Protein AF-A0A2P8QCT3-F1 (afdb_monomer_lite)

Foldseek 3Di:
DCCLQPPQPVPDDLLQACPPPDPVSNVVCCVVLVVLLVVLVCPVVVVDPLLVCQLVCLVVLQSNCVSNVSNQVSCCVVVVDCRSVSSVVNNVSSVVQPSVNSCVVVVPPPDDDD

Sequence (114 aa):
MEYIRDELRDNHPTEEGYRNLPEEIKDHIRRVGLFYDDIGKLVAHNVVDEELVLGAYGRAILRTWDKLAPFVYSERERHRNLTMFYFEDLAWRAKNTTMQDVHRTVGLRRLPPA

InterPro domains:
  IPR031876 Protein of unknown function DUF4760 [PF15956] (7-91)

Secondary structure (DSSP, 8-state):
--HHHHSTTTSS-GGG-STTS-HHHHHHHHHHHHHHHHHHHHHHTTSS-HHHHHHHHHHHHHHHHHHHHHHHHHHHHHHT--TTHHHHHHHHHHHHS-HHHHHHHTTTT-S---

Radius of gyration: 15.69 Å; chains: 1; bounding box: 37×24×53 Å

Organism: NCBI:txid2109333

Structure (mmCIF, N/CA/C/O backbone):
data_AF-A0A2P8QCT3-F1
#
_entry.id   AF-A0A2P8QCT3-F1
#
loop_
_atom_site.group_PDB
_atom_site.id
_atom_site.type_symbol
_atom_site.label_atom_id
_atom_site.label_alt_id
_atom_site.label_comp_id
_atom_site.label_asym_id
_atom_site.label_entity_id
_atom_site.label_seq_id
_atom_site.pdbx_PDB_ins_code
_atom_site.Cartn_x
_atom_site.Cartn_y
_atom_site.Cartn_z
_atom_site.occupancy
_atom_site.B_iso_or_equiv
_atom_site.auth_seq_id
_atom_site.auth_comp_id
_atom_site.auth_asym_id
_atom_site.auth_atom_id
_atom_site.pdbx_PDB_model_num
ATOM 1 N N . MET A 1 1 ? 12.239 -12.476 3.131 1.00 49.69 1 MET A N 1
ATOM 2 C CA . MET A 1 1 ? 11.487 -11.298 3.637 1.00 49.69 1 MET A CA 1
ATOM 3 C C . MET A 1 1 ? 12.383 -10.090 3.938 1.00 49.69 1 MET A C 1
ATOM 5 O O . MET A 1 1 ? 11.850 -9.029 4.247 1.00 49.69 1 MET A O 1
ATOM 9 N N . GLU A 1 2 ? 13.712 -10.224 3.837 1.00 49.97 2 GLU A N 1
ATOM 10 C CA . GLU A 1 2 ? 14.683 -9.172 4.185 1.00 49.97 2 GLU A CA 1
ATOM 11 C C . GLU A 1 2 ? 15.211 -8.402 2.958 1.00 49.97 2 GLU A C 1
ATOM 13 O O . GLU A 1 2 ? 15.446 -7.207 3.052 1.00 49.97 2 GLU A O 1
ATOM 18 N N . TYR A 1 3 ? 15.235 -9.013 1.766 1.00 50.03 3 TYR A N 1
ATOM 19 C CA . TYR A 1 3 ? 15.828 -8.410 0.560 1.00 50.03 3 TYR A CA 1
ATOM 20 C C . TYR A 1 3 ? 15.107 -7.149 0.028 1.00 50.03 3 TYR A C 1
ATOM 22 O O . TYR A 1 3 ? 15.745 -6.178 -0.364 1.00 50.03 3 TYR A O 1
ATOM 30 N N . ILE A 1 4 ? 13.766 -7.081 0.104 1.00 50.47 4 ILE A N 1
ATOM 31 C CA . ILE A 1 4 ? 13.012 -5.843 -0.217 1.00 50.47 4 ILE A CA 1
ATOM 32 C C . ILE A 1 4 ? 13.238 -4.760 0.846 1.00 50.47 4 ILE A C 1
ATOM 34 O O . ILE A 1 4 ? 12.863 -3.600 0.654 1.00 50.47 4 ILE A O 1
ATOM 38 N N . ARG A 1 5 ? 13.791 -5.094 2.020 1.00 51.91 5 ARG A N 1
ATOM 39 C CA . ARG A 1 5 ? 13.793 -4.140 3.120 1.00 51.91 5 ARG A CA 1
ATOM 40 C C . ARG A 1 5 ? 14.834 -3.035 2.944 1.00 51.91 5 ARG A C 1
ATOM 42 O O . ARG A 1 5 ? 14.462 -1.898 3.205 1.00 51.91 5 ARG A O 1
ATOM 49 N N . ASP A 1 6 ? 16.017 -3.319 2.419 1.00 52.97 6 ASP A N 1
ATOM 50 C CA . ASP A 1 6 ? 17.081 -2.307 2.430 1.00 52.97 6 ASP A CA 1
ATOM 51 C C . ASP A 1 6 ? 17.857 -2.169 1.105 1.00 52.97 6 ASP A C 1
ATOM 53 O O . ASP A 1 6 ? 18.468 -1.134 0.892 1.00 52.97 6 ASP A O 1
ATOM 57 N N . GLU A 1 7 ? 17.761 -3.110 0.156 1.00 60.25 7 GLU A N 1
ATOM 58 C CA . GLU A 1 7 ? 18.738 -3.178 -0.954 1.00 60.25 7 GLU A CA 1
ATOM 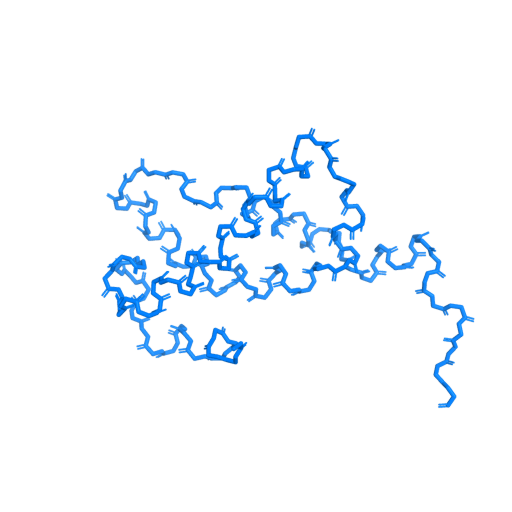59 C C . GLU A 1 7 ? 18.189 -2.902 -2.366 1.00 60.25 7 GLU A C 1
ATOM 61 O O . GLU A 1 7 ? 18.944 -2.726 -3.320 1.00 60.25 7 GLU A O 1
ATOM 66 N N . LEU A 1 8 ? 16.867 -2.861 -2.540 1.00 62.69 8 LEU A N 1
ATOM 67 C CA . LEU A 1 8 ? 16.270 -2.959 -3.879 1.00 62.69 8 LEU A CA 1
ATOM 68 C C . LEU A 1 8 ? 16.442 -1.698 -4.737 1.00 62.69 8 LEU A C 1
ATOM 70 O O . LEU A 1 8 ? 16.601 -1.790 -5.951 1.00 62.69 8 LEU A O 1
ATOM 74 N N . ARG A 1 9 ? 16.419 -0.521 -4.107 1.00 58.62 9 ARG A N 1
ATOM 75 C CA . ARG A 1 9 ? 16.646 0.763 -4.785 1.00 58.62 9 ARG A CA 1
ATOM 76 C C . ARG A 1 9 ? 18.132 1.025 -5.030 1.00 58.62 9 ARG A C 1
ATOM 78 O O . ARG A 1 9 ? 18.468 1.662 -6.021 1.00 58.62 9 ARG A O 1
ATOM 85 N N . ASP A 1 10 ? 18.993 0.533 -4.148 1.00 64.12 10 ASP A N 1
ATOM 86 C CA . ASP A 1 10 ? 20.425 0.830 -4.190 1.00 64.12 10 ASP A CA 1
ATOM 87 C C . ASP A 1 10 ? 21.159 -0.058 -5.206 1.00 64.12 10 ASP A C 1
ATOM 89 O O . ASP A 1 10 ? 22.167 0.358 -5.772 1.00 64.12 10 ASP A O 1
ATOM 93 N N . ASN A 1 11 ? 20.611 -1.241 -5.507 1.00 62.31 11 ASN A N 1
ATOM 94 C CA . ASN A 1 11 ? 21.245 -2.224 -6.386 1.00 62.31 11 ASN A CA 1
ATOM 95 C C . ASN A 1 11 ? 20.669 -2.294 -7.809 1.00 62.31 11 ASN A C 1
ATOM 97 O O . ASN A 1 11 ? 21.216 -3.022 -8.641 1.00 62.31 11 ASN A O 1
ATOM 101 N N . HIS A 1 12 ? 19.584 -1.570 -8.119 1.00 62.78 12 HIS A N 1
ATOM 102 C CA . HIS A 1 12 ? 18.923 -1.692 -9.421 1.00 62.78 12 HIS A CA 1
ATOM 103 C C . HIS A 1 12 ? 18.447 -0.359 -10.013 1.00 62.78 12 HIS A C 1
ATOM 105 O O . HIS A 1 12 ? 17.812 0.433 -9.313 1.00 62.78 12 HIS A O 1
ATOM 111 N N . PRO A 1 13 ? 18.673 -0.129 -11.323 1.00 68.94 13 PRO A N 1
ATOM 112 C CA . PRO A 1 13 ? 18.160 1.051 -12.002 1.00 68.94 13 PRO A CA 1
ATOM 113 C C . PRO A 1 13 ? 16.626 1.017 -12.026 1.00 68.94 13 PRO A C 1
ATOM 115 O O . PRO A 1 13 ? 16.005 0.173 -12.669 1.00 68.94 13 PRO A O 1
ATOM 118 N N . THR A 1 14 ? 16.006 1.962 -11.321 1.00 71.38 14 THR A N 1
ATOM 119 C CA . THR A 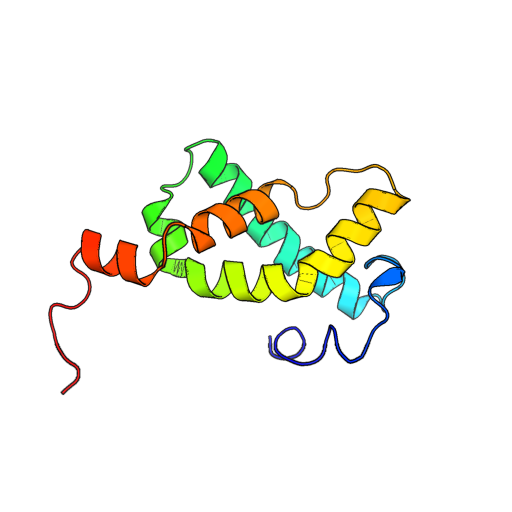1 14 ? 14.544 2.154 -11.282 1.00 71.38 14 THR A CA 1
ATOM 120 C C . THR A 1 14 ? 13.999 2.676 -12.602 1.00 71.38 14 THR A C 1
ATOM 122 O O . THR A 1 14 ? 12.816 2.512 -12.912 1.00 71.38 14 THR A O 1
ATOM 125 N N . GLU A 1 15 ? 14.877 3.308 -13.381 1.00 67.62 15 GLU A N 1
ATOM 126 C CA . GLU A 1 15 ? 14.544 3.955 -14.630 1.00 67.62 15 GLU A CA 1
ATOM 127 C C . GLU A 1 15 ? 13.948 2.985 -15.616 1.00 67.62 15 GLU A C 1
ATOM 129 O O . GLU A 1 15 ? 13.128 3.471 -16.364 1.00 67.62 15 GLU A O 1
ATOM 134 N N . GLU A 1 16 ? 14.256 1.682 -15.594 1.00 68.69 16 GLU A N 1
ATOM 135 C CA . GLU A 1 16 ? 13.765 0.652 -16.529 1.00 68.69 16 GLU A CA 1
ATOM 136 C C . GLU A 1 16 ? 12.422 -0.006 -16.149 1.00 68.69 16 GLU A C 1
ATOM 138 O O . GLU A 1 16 ? 11.911 -0.863 -16.874 1.00 68.69 16 GLU A O 1
ATOM 143 N N . GLY A 1 17 ? 11.799 0.431 -15.053 1.00 71.69 17 GLY A N 1
ATOM 144 C CA . GLY A 1 17 ? 10.653 -0.268 -14.477 1.00 71.69 17 GLY A CA 1
ATOM 145 C C . GLY A 1 17 ? 11.094 -1.593 -13.852 1.00 71.69 17 GLY A C 1
ATOM 146 O O . GLY A 1 17 ? 12.282 -1.900 -13.769 1.00 71.69 17 GLY A O 1
ATOM 147 N N . TYR A 1 18 ? 10.148 -2.400 -13.369 1.00 75.88 18 TYR A N 1
ATOM 148 C CA . TYR A 1 18 ? 10.517 -3.666 -12.724 1.00 75.88 18 TYR A CA 1
ATOM 149 C C . TYR A 1 18 ? 10.621 -4.841 -13.708 1.00 75.88 18 TYR A C 1
ATOM 151 O O . TYR A 1 18 ? 11.187 -5.868 -13.353 1.00 75.88 18 TYR A O 1
ATOM 159 N N . ARG A 1 19 ? 10.117 -4.732 -14.947 1.00 76.62 19 ARG A N 1
ATOM 160 C CA . ARG A 1 19 ? 10.097 -5.850 -15.918 1.00 76.62 19 ARG A CA 1
ATOM 161 C C . ARG A 1 19 ? 11.470 -6.348 -16.378 1.00 76.62 19 ARG A C 1
ATOM 163 O O . ARG A 1 19 ? 11.568 -7.517 -16.759 1.00 76.62 19 ARG A O 1
ATOM 170 N N . ASN A 1 20 ? 12.496 -5.507 -16.294 1.00 74.75 20 ASN A N 1
ATOM 171 C CA . ASN A 1 20 ? 13.871 -5.840 -16.679 1.00 74.75 20 ASN A CA 1
ATOM 172 C C . ASN A 1 20 ? 14.721 -6.369 -15.514 1.00 74.75 20 ASN A C 1
ATOM 174 O O . ASN A 1 20 ? 15.876 -6.742 -15.710 1.00 74.75 20 ASN A O 1
ATOM 178 N N . LEU A 1 21 ? 14.158 -6.443 -14.304 1.00 82.19 21 LEU A N 1
ATOM 179 C CA . LEU A 1 21 ? 14.848 -7.014 -13.151 1.00 82.19 21 LEU A CA 1
ATOM 180 C C . LEU A 1 21 ? 14.980 -8.545 -13.277 1.00 82.19 21 LEU A C 1
ATOM 182 O O . LEU A 1 21 ? 14.189 -9.181 -13.989 1.00 82.19 21 LEU A O 1
ATOM 186 N N . PRO A 1 22 ? 15.941 -9.157 -12.557 1.00 85.56 22 PRO A N 1
ATOM 187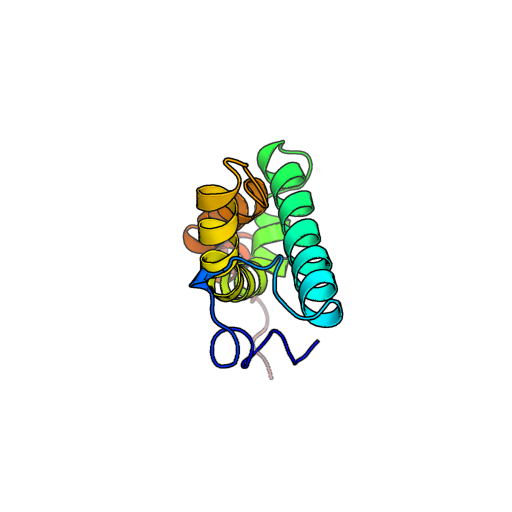 C CA . PRO A 1 22 ? 16.009 -10.607 -12.392 1.00 85.56 22 PRO A CA 1
ATOM 188 C C . PRO A 1 22 ? 14.649 -11.202 -11.996 1.00 85.56 22 PRO A C 1
ATOM 190 O O . PRO A 1 22 ? 13.913 -10.597 -11.214 1.00 85.56 22 PRO A O 1
ATOM 193 N N . GLU A 1 23 ? 14.302 -12.384 -12.522 1.00 84.19 23 GLU A N 1
ATOM 194 C CA . GLU A 1 23 ? 12.959 -12.972 -12.338 1.00 84.19 23 GLU A CA 1
ATOM 195 C C . GLU A 1 23 ? 12.575 -13.135 -10.866 1.00 84.19 23 GLU A C 1
ATOM 197 O O . GLU A 1 23 ? 11.462 -12.792 -10.485 1.00 84.19 23 GLU A O 1
ATOM 202 N N . GLU A 1 24 ? 13.525 -13.528 -10.017 1.00 84.19 24 GLU A N 1
ATOM 203 C CA . GLU A 1 24 ? 13.311 -13.640 -8.572 1.00 84.19 24 GLU A CA 1
ATOM 204 C C . GLU A 1 24 ? 12.854 -12.312 -7.941 1.00 84.19 24 GLU A C 1
ATOM 206 O O . GLU A 1 24 ? 11.933 -12.274 -7.121 1.00 84.19 24 GLU A O 1
ATOM 211 N N . ILE A 1 25 ? 13.448 -11.197 -8.372 1.00 82.50 25 ILE A N 1
ATOM 212 C CA . ILE A 1 25 ? 13.096 -9.862 -7.884 1.00 82.50 25 ILE A CA 1
ATOM 213 C C . ILE A 1 25 ? 11.724 -9.455 -8.424 1.00 82.50 25 ILE A C 1
ATOM 215 O O . ILE A 1 25 ? 10.902 -8.921 -7.676 1.00 82.50 25 ILE A O 1
ATOM 219 N N . LYS A 1 26 ? 11.433 -9.757 -9.694 1.00 86.00 26 LYS A N 1
ATOM 220 C CA . LYS A 1 26 ? 10.120 -9.486 -10.300 1.00 86.00 26 LYS A CA 1
ATOM 221 C C . LYS A 1 26 ? 9.006 -10.222 -9.588 1.00 86.00 26 LYS A C 1
ATOM 223 O O . LYS A 1 26 ? 7.989 -9.610 -9.270 1.00 86.00 26 LYS A O 1
ATOM 228 N N . ASP A 1 27 ? 9.197 -11.501 -9.305 1.00 86.06 27 ASP A N 1
ATOM 229 C CA . ASP A 1 27 ? 8.211 -12.304 -8.594 1.00 86.06 27 ASP A CA 1
ATOM 230 C C . ASP A 1 27 ? 7.992 -11.787 -7.182 1.00 86.06 27 ASP A C 1
ATOM 232 O O . ASP A 1 27 ? 6.855 -11.734 -6.706 1.00 86.06 27 ASP A O 1
ATOM 236 N N . HIS A 1 28 ? 9.048 -11.310 -6.527 1.00 84.94 28 HIS A N 1
ATOM 237 C CA . HIS A 1 28 ? 8.906 -10.730 -5.206 1.00 84.94 28 HIS A CA 1
ATOM 238 C C . HIS A 1 28 ? 8.148 -9.392 -5.226 1.00 84.94 28 HIS A C 1
ATOM 240 O O . HIS A 1 28 ? 7.230 -9.206 -4.420 1.00 84.94 28 HIS A O 1
ATOM 246 N N . ILE A 1 29 ? 8.463 -8.502 -6.177 1.00 86.94 29 ILE A N 1
ATOM 247 C CA . ILE A 1 29 ? 7.744 -7.237 -6.400 1.00 86.94 29 ILE A CA 1
ATOM 248 C C . ILE A 1 29 ? 6.278 -7.506 -6.728 1.00 86.94 29 ILE A C 1
ATOM 250 O O . ILE A 1 29 ? 5.400 -6.905 -6.113 1.00 86.94 29 ILE A O 1
ATOM 254 N N . ARG A 1 30 ? 5.994 -8.428 -7.656 1.00 87.62 30 ARG A N 1
ATOM 255 C CA . ARG A 1 30 ? 4.624 -8.814 -8.014 1.00 87.62 30 ARG A CA 1
ATOM 256 C C . ARG A 1 30 ? 3.892 -9.356 -6.799 1.00 87.62 30 ARG A C 1
ATOM 258 O O . ARG A 1 30 ? 2.795 -8.904 -6.513 1.00 87.62 30 ARG A O 1
ATOM 265 N N . ARG A 1 31 ? 4.497 -10.269 -6.042 1.00 90.38 31 ARG A N 1
ATOM 266 C CA . ARG A 1 31 ? 3.843 -10.887 -4.886 1.00 90.38 31 ARG A CA 1
ATOM 267 C C . ARG A 1 31 ? 3.474 -9.867 -3.814 1.00 90.38 31 ARG A C 1
ATOM 269 O O . ARG A 1 31 ? 2.354 -9.896 -3.322 1.00 90.38 31 ARG A O 1
ATOM 276 N N . VAL A 1 32 ? 4.397 -8.981 -3.444 1.00 92.75 32 VAL A N 1
ATOM 277 C CA . VAL A 1 32 ? 4.145 -7.995 -2.383 1.00 92.75 32 VAL A CA 1
ATOM 278 C C . VAL A 1 32 ? 3.291 -6.832 -2.894 1.00 92.75 32 VAL A C 1
ATOM 280 O O . VAL A 1 32 ? 2.361 -6.408 -2.213 1.00 92.75 32 VAL A O 1
ATOM 283 N N . GLY A 1 33 ? 3.580 -6.332 -4.094 1.00 93.69 33 GLY A N 1
ATOM 284 C CA . GLY A 1 33 ? 2.851 -5.224 -4.701 1.00 93.69 33 GLY A CA 1
ATOM 285 C C . GLY A 1 33 ? 1.407 -5.586 -5.035 1.00 93.69 33 GLY A C 1
ATOM 286 O O . GLY A 1 33 ? 0.508 -4.831 -4.686 1.00 93.69 33 GLY A O 1
ATOM 287 N N . LEU A 1 34 ? 1.160 -6.759 -5.633 1.00 93.62 34 LEU A N 1
ATOM 288 C CA . LEU A 1 34 ? -0.203 -7.216 -5.929 1.00 93.62 34 LEU A CA 1
ATOM 289 C C . LEU A 1 34 ? -0.976 -7.582 -4.662 1.00 93.62 34 LEU A C 1
ATOM 291 O O . LEU A 1 34 ? -2.167 -7.315 -4.598 1.00 93.62 34 LEU A O 1
ATOM 295 N N . PHE A 1 35 ? -0.310 -8.104 -3.627 1.00 96.38 35 PHE A N 1
ATOM 296 C CA . PHE A 1 35 ? -0.956 -8.334 -2.335 1.00 96.38 35 PHE A CA 1
ATOM 297 C C . PHE A 1 35 ? -1.542 -7.042 -1.746 1.00 96.38 35 PHE A C 1
ATOM 299 O O . PHE A 1 35 ? -2.712 -7.012 -1.368 1.00 96.38 35 PHE A O 1
ATOM 306 N N . TYR A 1 36 ? -0.757 -5.961 -1.689 1.00 97.94 36 TYR A N 1
ATOM 307 C CA . TYR A 1 36 ? -1.276 -4.686 -1.192 1.00 97.94 36 TYR A CA 1
ATOM 308 C C . TYR A 1 36 ? -2.223 -3.997 -2.177 1.00 97.94 36 TYR A C 1
ATOM 310 O O . TYR A 1 36 ? -3.116 -3.281 -1.734 1.00 97.94 36 TYR A O 1
ATOM 318 N N . ASP A 1 37 ? -2.075 -4.226 -3.482 1.00 97.94 37 ASP A N 1
ATOM 319 C CA . ASP A 1 37 ? -3.035 -3.750 -4.481 1.00 97.94 37 ASP A CA 1
ATOM 320 C C . ASP A 1 37 ? -4.407 -4.408 -4.287 1.00 97.94 37 ASP A C 1
ATOM 322 O O . ASP A 1 37 ? -5.425 -3.723 -4.306 1.00 97.94 37 ASP A O 1
ATOM 326 N N . ASP A 1 38 ? -4.446 -5.713 -4.014 1.00 98.06 38 ASP A N 1
ATOM 327 C CA . ASP A 1 38 ? -5.686 -6.434 -3.726 1.00 98.06 38 ASP A CA 1
ATOM 328 C C . ASP A 1 38 ? -6.320 -5.981 -2.406 1.00 98.06 38 ASP A C 1
ATOM 330 O O . ASP A 1 38 ? -7.526 -5.745 -2.363 1.00 98.06 38 ASP A O 1
ATOM 334 N N . ILE A 1 39 ? -5.530 -5.752 -1.351 1.00 98.00 39 ILE A N 1
ATOM 335 C CA . ILE A 1 39 ? -6.044 -5.130 -0.117 1.00 98.00 39 ILE A CA 1
ATOM 336 C C . ILE A 1 39 ? -6.596 -3.729 -0.404 1.00 98.00 39 ILE A C 1
ATOM 338 O O . ILE A 1 39 ? -7.685 -3.394 0.059 1.00 98.00 39 ILE A O 1
ATOM 342 N N . GLY A 1 40 ? -5.875 -2.924 -1.187 1.00 98.31 40 GLY A N 1
ATOM 343 C CA . GLY A 1 40 ? -6.296 -1.579 -1.567 1.00 98.31 40 GLY A CA 1
ATOM 344 C C . GLY A 1 40 ? -7.633 -1.583 -2.303 1.00 98.31 40 GLY A C 1
ATOM 345 O O . GLY A 1 40 ? -8.490 -0.755 -2.005 1.00 98.31 40 GLY A O 1
ATOM 346 N N . LYS A 1 41 ? -7.866 -2.562 -3.190 1.00 98.50 41 LYS A N 1
ATOM 347 C CA . LYS A 1 41 ? -9.169 -2.765 -3.849 1.00 98.50 41 LYS A CA 1
ATOM 348 C C . LYS A 1 41 ? -10.266 -3.000 -2.824 1.00 98.50 41 LYS A C 1
ATOM 350 O O . LYS A 1 41 ? -11.300 -2.341 -2.871 1.00 98.50 41 LYS A O 1
ATOM 355 N N . LEU A 1 42 ? -10.049 -3.922 -1.889 1.00 98.69 42 LEU A N 1
ATOM 356 C CA . LEU A 1 42 ? -11.056 -4.252 -0.881 1.00 98.69 42 LEU A CA 1
ATOM 357 C C . LEU A 1 42 ? -11.401 -3.045 0.001 1.00 98.69 42 LEU A C 1
ATOM 359 O O . LEU A 1 42 ? -12.579 -2.823 0.275 1.00 98.69 42 LEU A O 1
ATOM 363 N N . VAL A 1 43 ? -10.404 -2.245 0.389 1.00 98.44 43 VAL A N 1
ATOM 364 C CA . VAL A 1 43 ? -10.612 -1.004 1.154 1.00 98.44 43 VAL A CA 1
ATOM 365 C C . VAL A 1 43 ? -11.358 0.038 0.317 1.00 98.44 43 VAL A C 1
ATOM 367 O O . VAL A 1 43 ? -12.384 0.553 0.750 1.00 98.44 43 VAL A O 1
ATOM 370 N N . ALA A 1 44 ? -10.908 0.312 -0.911 1.00 98.25 44 ALA A N 1
ATOM 371 C CA . ALA A 1 44 ? -11.519 1.315 -1.785 1.00 98.25 44 ALA A CA 1
ATOM 372 C C . ALA A 1 44 ? -12.987 1.005 -2.126 1.00 98.25 44 ALA A C 1
ATOM 374 O O . ALA A 1 44 ? -13.782 1.916 -2.357 1.00 98.25 44 ALA A O 1
ATOM 375 N N . HIS A 1 45 ? -13.353 -0.278 -2.132 1.00 98.12 45 HIS A N 1
ATOM 376 C CA . HIS A 1 45 ? -14.715 -0.747 -2.367 1.00 98.12 45 HIS A CA 1
ATOM 377 C C . HIS A 1 45 ? -15.520 -0.997 -1.079 1.00 98.12 45 HIS A C 1
ATOM 379 O O . HIS A 1 45 ? -16.623 -1.534 -1.158 1.00 98.12 45 HIS A O 1
ATOM 385 N N . ASN A 1 46 ? -15.013 -0.586 0.091 1.00 97.50 46 ASN A N 1
ATOM 386 C CA . ASN A 1 46 ? -15.657 -0.748 1.403 1.00 97.50 46 ASN A CA 1
ATOM 387 C C . ASN A 1 46 ? -15.999 -2.210 1.759 1.00 97.50 46 ASN A C 1
ATOM 389 O O . ASN A 1 46 ? -16.957 -2.475 2.482 1.00 97.50 46 ASN A O 1
ATOM 393 N N . VAL A 1 47 ? -15.234 -3.172 1.234 1.00 98.56 47 VAL A N 1
ATOM 394 C CA . VAL A 1 47 ? -15.376 -4.602 1.558 1.00 98.56 47 VAL A CA 1
ATOM 395 C C . VAL A 1 47 ? -14.648 -4.937 2.857 1.00 98.56 47 VAL A C 1
ATOM 397 O O . VAL A 1 47 ? -15.095 -5.791 3.621 1.00 98.56 47 VAL A O 1
ATOM 400 N N . VAL A 1 48 ? -13.523 -4.267 3.107 1.00 97.56 48 VAL A N 1
ATOM 401 C CA . VAL A 1 48 ? -12.749 -4.380 4.346 1.00 97.56 48 VAL A CA 1
ATOM 402 C C . VAL A 1 48 ? -12.651 -3.004 4.986 1.00 97.56 48 VAL A C 1
ATOM 404 O O . VAL A 1 48 ? -12.447 -2.009 4.293 1.00 97.56 48 VAL A O 1
ATOM 407 N N . ASP A 1 49 ? -12.788 -2.974 6.309 1.00 97.31 49 ASP A N 1
ATOM 408 C CA . ASP A 1 49 ? -12.659 -1.760 7.104 1.00 97.31 49 ASP A CA 1
ATOM 409 C C . ASP A 1 49 ? -11.258 -1.139 6.970 1.00 97.31 49 ASP A C 1
ATOM 411 O O . ASP A 1 49 ? -10.232 -1.815 7.106 1.00 97.31 49 ASP A O 1
ATOM 415 N N . GLU A 1 50 ? -11.225 0.162 6.686 1.00 97.62 50 GLU A N 1
ATOM 416 C CA . GLU A 1 50 ? -9.978 0.894 6.487 1.00 97.62 50 GLU A CA 1
ATOM 417 C C . GLU A 1 50 ? -9.158 0.955 7.778 1.00 97.62 50 GLU A C 1
ATOM 419 O O . GLU A 1 50 ? -7.956 0.685 7.746 1.00 97.62 50 GLU A O 1
ATOM 424 N N . GLU A 1 51 ? -9.789 1.251 8.919 1.00 96.38 51 GLU A N 1
ATOM 425 C CA . GLU A 1 51 ? -9.086 1.359 10.198 1.00 96.38 51 GLU A CA 1
ATOM 426 C C . GLU A 1 51 ? -8.420 0.031 10.566 1.00 96.38 51 GLU A C 1
ATOM 428 O O . GLU A 1 51 ? -7.251 0.014 10.951 1.00 96.38 51 GLU A O 1
ATOM 433 N N . LEU A 1 52 ? -9.096 -1.099 10.354 1.00 96.75 52 LEU A N 1
ATOM 434 C CA . LEU A 1 52 ? -8.521 -2.428 10.547 1.00 96.75 52 LEU A CA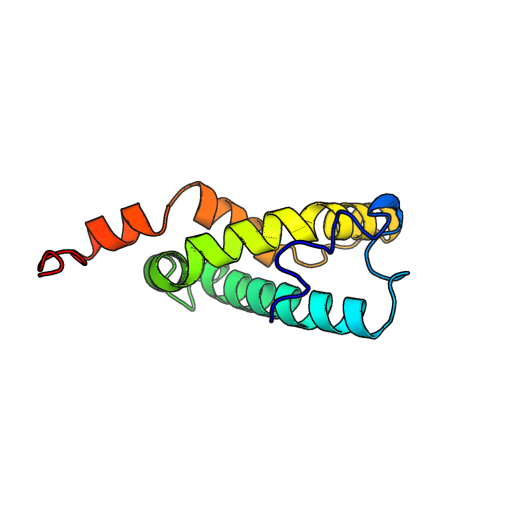 1
ATOM 435 C C . LEU A 1 52 ? -7.227 -2.610 9.740 1.00 96.75 52 LEU A C 1
ATOM 437 O O . LEU A 1 52 ? -6.204 -3.039 10.284 1.00 96.75 52 LEU A O 1
ATOM 441 N N . VAL A 1 53 ? -7.248 -2.268 8.451 1.00 98.12 53 VAL A N 1
ATOM 442 C CA . VAL A 1 53 ? -6.087 -2.428 7.564 1.00 98.12 53 VAL A CA 1
ATOM 443 C C . VAL A 1 53 ? -4.968 -1.461 7.939 1.00 98.12 53 VAL A C 1
ATOM 445 O O . VAL A 1 53 ? -3.813 -1.878 8.055 1.00 98.12 53 VAL A O 1
ATOM 448 N N . LEU A 1 54 ? -5.278 -0.183 8.162 1.00 97.56 54 LEU A N 1
ATOM 449 C CA . LEU A 1 54 ? -4.281 0.834 8.496 1.00 97.56 54 LEU A CA 1
ATOM 450 C C . LEU A 1 54 ? -3.668 0.600 9.885 1.00 97.56 54 LEU A C 1
ATOM 452 O O . LEU A 1 54 ? -2.452 0.730 10.060 1.00 97.56 54 LEU A O 1
ATOM 456 N N . GLY A 1 55 ? -4.473 0.170 10.854 1.00 96.06 55 GLY A N 1
ATOM 457 C CA . GLY A 1 55 ? -4.032 -0.208 12.194 1.00 96.06 55 GLY A CA 1
ATOM 458 C C . GLY A 1 55 ? -3.153 -1.461 12.215 1.00 96.06 55 GLY A C 1
ATOM 459 O O . GLY A 1 55 ? -2.241 -1.545 13.039 1.00 96.06 55 GLY A O 1
ATOM 460 N N . ALA A 1 56 ? -3.375 -2.412 11.303 1.00 95.25 56 ALA A N 1
ATOM 461 C CA . ALA A 1 56 ? -2.574 -3.632 11.199 1.00 95.25 56 ALA A CA 1
ATOM 462 C C . ALA A 1 56 ? -1.303 -3.447 10.350 1.00 95.25 56 ALA A C 1
ATOM 464 O O . ALA A 1 56 ? -0.222 -3.900 10.733 1.00 95.25 56 ALA A O 1
ATOM 465 N N . TYR A 1 57 ? -1.408 -2.755 9.212 1.00 96.50 57 TYR A N 1
ATOM 466 C CA . TYR A 1 57 ? -0.377 -2.748 8.171 1.00 96.50 57 TYR A CA 1
ATOM 467 C C . TYR A 1 57 ? 0.131 -1.359 7.774 1.00 96.50 57 TYR A C 1
ATOM 469 O O . TYR A 1 57 ? 1.093 -1.292 7.013 1.00 96.50 57 TYR A O 1
ATOM 477 N N . GLY A 1 58 ? -0.418 -0.251 8.287 1.00 96.00 58 GLY A N 1
ATOM 478 C CA . GLY A 1 58 ? -0.141 1.106 7.781 1.00 96.00 58 GLY A CA 1
ATOM 479 C C . GLY A 1 58 ? 1.348 1.451 7.634 1.00 96.00 58 GLY A C 1
ATOM 480 O O . GLY A 1 58 ? 1.788 1.939 6.594 1.00 96.00 58 GLY A O 1
ATOM 481 N N . ARG A 1 59 ? 2.183 1.098 8.624 1.00 95.50 59 ARG A N 1
ATOM 482 C CA . ARG A 1 59 ? 3.644 1.299 8.538 1.00 95.50 59 ARG A CA 1
ATOM 483 C C . ARG A 1 59 ? 4.308 0.424 7.463 1.00 95.50 59 ARG A C 1
ATOM 485 O O . ARG A 1 59 ? 5.286 0.855 6.857 1.00 95.50 59 ARG A O 1
ATOM 492 N N . ALA A 1 60 ? 3.839 -0.807 7.269 1.00 95.75 60 ALA A N 1
ATOM 493 C CA . ALA A 1 60 ? 4.383 -1.735 6.280 1.00 95.75 60 ALA A CA 1
ATOM 494 C C . ALA A 1 60 ? 3.955 -1.360 4.853 1.00 95.75 60 ALA A C 1
ATOM 496 O O . ALA A 1 60 ? 4.796 -1.402 3.956 1.00 95.75 60 ALA A O 1
ATOM 497 N N . ILE A 1 61 ? 2.702 -0.931 4.675 1.00 97.44 61 ILE A N 1
ATOM 498 C CA . ILE A 1 61 ? 2.155 -0.384 3.426 1.00 97.44 61 ILE A CA 1
ATOM 499 C C . ILE A 1 61 ? 3.049 0.761 2.939 1.00 97.44 61 ILE A C 1
ATOM 501 O O . ILE A 1 61 ? 3.628 0.657 1.860 1.00 97.44 61 ILE A O 1
ATOM 505 N N . LEU A 1 62 ? 3.259 1.790 3.772 1.00 95.88 62 LEU A N 1
ATOM 506 C CA . LEU A 1 62 ? 4.080 2.954 3.417 1.00 95.88 62 LEU A CA 1
ATOM 507 C C . LEU A 1 62 ? 5.513 2.580 3.037 1.00 95.88 62 LEU A C 1
ATOM 509 O O . LEU A 1 62 ? 5.975 2.902 1.949 1.00 95.88 62 LEU A O 1
ATOM 513 N N . ARG A 1 63 ? 6.205 1.828 3.903 1.00 94.62 63 ARG A N 1
ATOM 514 C CA . ARG A 1 63 ? 7.604 1.433 3.657 1.00 94.62 63 ARG A CA 1
ATOM 515 C C . ARG A 1 63 ? 7.781 0.591 2.401 1.00 94.62 63 ARG A C 1
ATOM 517 O O . ARG A 1 63 ? 8.870 0.567 1.835 1.00 94.62 63 ARG A O 1
ATOM 524 N N . THR A 1 64 ? 6.764 -0.181 2.040 1.00 94.75 64 THR A N 1
ATOM 525 C CA . THR A 1 64 ? 6.793 -1.005 0.835 1.00 94.75 64 THR A CA 1
ATOM 526 C C . THR A 1 64 ? 6.534 -0.139 -0.390 1.00 94.75 64 THR A C 1
ATOM 528 O O . THR A 1 64 ? 7.280 -0.236 -1.363 1.00 94.75 64 THR A O 1
ATOM 531 N N . TRP A 1 65 ? 5.531 0.742 -0.326 1.00 96.62 65 TRP A N 1
ATOM 532 C CA . TRP A 1 65 ? 5.224 1.674 -1.404 1.00 96.62 65 TRP A CA 1
ATOM 533 C C . TRP A 1 65 ? 6.417 2.565 -1.738 1.00 96.62 65 TRP A C 1
ATOM 535 O O . TRP A 1 65 ? 6.809 2.611 -2.896 1.00 96.62 65 TRP A O 1
ATOM 545 N N . ASP A 1 66 ? 7.078 3.163 -0.744 1.00 94.94 66 ASP A N 1
ATOM 546 C CA . ASP A 1 66 ? 8.228 4.057 -0.964 1.00 94.94 66 ASP A CA 1
ATOM 547 C C . ASP A 1 66 ? 9.361 3.409 -1.781 1.00 94.94 66 ASP A C 1
ATOM 549 O O . ASP A 1 66 ? 10.108 4.094 -2.479 1.00 94.94 66 ASP A O 1
ATOM 553 N N . LYS A 1 67 ? 9.488 2.080 -1.721 1.00 90.56 67 LYS A N 1
ATOM 554 C CA . LYS A 1 67 ? 10.504 1.330 -2.471 1.00 90.56 67 LYS A CA 1
ATOM 555 C C . LYS A 1 67 ? 10.039 0.902 -3.845 1.00 90.56 67 LYS A C 1
ATOM 557 O O . LYS A 1 67 ? 10.851 0.844 -4.761 1.00 90.56 67 LYS A O 1
ATOM 562 N N . LEU A 1 68 ? 8.758 0.570 -3.985 1.00 92.06 68 LEU A N 1
ATOM 563 C CA . LEU A 1 68 ? 8.197 0.099 -5.248 1.00 92.06 68 LEU A CA 1
ATOM 564 C C . LEU A 1 68 ? 7.750 1.248 -6.154 1.00 92.06 68 LEU A C 1
ATOM 566 O O . LEU A 1 68 ? 7.804 1.096 -7.371 1.00 92.06 68 LEU A O 1
ATOM 570 N N . ALA A 1 69 ? 7.376 2.398 -5.589 1.00 94.19 69 ALA A N 1
ATOM 571 C CA . ALA A 1 69 ? 6.842 3.546 -6.313 1.00 94.19 69 ALA A CA 1
ATOM 572 C C . ALA A 1 69 ? 7.717 3.976 -7.504 1.00 94.19 69 ALA A C 1
ATOM 574 O O . ALA A 1 69 ? 7.161 4.117 -8.591 1.00 94.19 69 ALA A O 1
ATOM 575 N N . PRO A 1 70 ? 9.061 4.088 -7.397 1.00 91.25 70 PRO A N 1
ATOM 576 C CA . PRO A 1 70 ? 9.892 4.449 -8.548 1.00 91.25 70 PRO A CA 1
ATOM 577 C C . PRO A 1 70 ? 9.763 3.465 -9.720 1.00 91.25 70 PRO A C 1
ATOM 579 O O . PRO A 1 70 ? 9.615 3.880 -10.868 1.00 91.25 70 PRO A O 1
ATOM 582 N N . PHE A 1 71 ? 9.760 2.159 -9.433 1.00 89.75 71 PHE A N 1
ATOM 583 C CA . PHE A 1 71 ? 9.611 1.121 -10.453 1.00 89.75 71 PHE A CA 1
ATOM 584 C C . PHE A 1 71 ? 8.199 1.103 -11.041 1.00 89.75 71 PHE A C 1
ATOM 586 O O . PHE A 1 71 ? 8.034 0.917 -12.244 1.00 89.75 71 PHE A O 1
ATOM 593 N N . VAL A 1 72 ? 7.180 1.297 -10.200 1.00 91.50 72 VAL A N 1
ATOM 594 C CA . VAL A 1 72 ? 5.774 1.340 -10.614 1.00 91.50 72 VAL A CA 1
ATOM 595 C C . VAL A 1 72 ? 5.508 2.548 -11.508 1.00 91.50 72 VAL A C 1
ATOM 597 O O . VAL A 1 72 ? 4.878 2.396 -12.551 1.00 91.50 72 VAL A O 1
ATOM 600 N N . TYR A 1 73 ? 6.005 3.735 -11.158 1.00 93.00 73 TYR A N 1
ATOM 601 C CA . TYR A 1 73 ? 5.836 4.930 -11.986 1.00 93.00 73 TYR A CA 1
ATOM 602 C C . TYR A 1 73 ? 6.518 4.780 -13.344 1.00 93.00 73 TYR A C 1
ATOM 604 O O . TYR A 1 73 ? 5.886 5.026 -14.370 1.00 93.00 73 TYR A O 1
ATOM 612 N N . SER A 1 74 ? 7.753 4.279 -13.353 1.00 90.44 74 SER A N 1
ATOM 613 C CA . SER A 1 74 ? 8.494 4.004 -14.585 1.00 90.44 74 SER A CA 1
ATOM 614 C C . SER A 1 74 ? 7.784 2.976 -15.484 1.00 90.44 74 SER A C 1
ATOM 616 O O . SER A 1 74 ? 7.656 3.158 -16.697 1.00 90.44 74 SER A O 1
ATOM 618 N N . GLU A 1 75 ? 7.231 1.917 -14.887 1.00 89.62 75 GLU A N 1
ATOM 619 C CA . GLU A 1 75 ? 6.432 0.906 -15.586 1.00 89.62 75 GLU A CA 1
ATOM 620 C C . GLU A 1 75 ? 5.174 1.511 -16.236 1.00 89.62 75 GLU A C 1
ATOM 622 O O . GLU A 1 75 ? 4.872 1.237 -17.403 1.00 89.62 75 GLU A O 1
ATOM 627 N N . ARG A 1 76 ? 4.435 2.339 -15.487 1.00 92.06 76 ARG A N 1
ATOM 628 C CA . ARG A 1 76 ? 3.210 2.990 -15.970 1.00 92.06 76 ARG A CA 1
ATOM 629 C C . ARG A 1 76 ? 3.501 3.960 -17.108 1.00 92.06 76 ARG A C 1
ATOM 631 O O . ARG A 1 76 ? 2.756 3.966 -18.086 1.00 92.06 76 ARG A O 1
ATOM 638 N N . GLU A 1 77 ? 4.579 4.735 -17.008 1.00 91.38 77 GLU A N 1
ATOM 639 C CA . GLU A 1 77 ? 4.996 5.681 -18.045 1.00 91.38 77 GLU A CA 1
ATOM 640 C C . GLU A 1 77 ? 5.333 4.960 -19.356 1.00 91.38 77 GLU A C 1
ATOM 642 O O . GLU A 1 77 ? 4.807 5.310 -20.416 1.00 91.38 77 GLU A O 1
ATOM 647 N N . ARG A 1 78 ? 6.133 3.888 -19.290 1.00 87.69 78 ARG A N 1
ATOM 648 C CA . ARG A 1 78 ? 6.531 3.125 -20.483 1.00 87.69 78 ARG A CA 1
ATOM 649 C C . ARG A 1 78 ? 5.393 2.377 -21.145 1.00 87.69 78 ARG A C 1
ATOM 651 O O . ARG A 1 78 ? 5.295 2.345 -22.370 1.00 87.69 78 ARG A O 1
ATOM 658 N N . HIS A 1 79 ? 4.574 1.710 -20.343 1.00 87.69 79 HIS A N 1
ATOM 659 C CA . HIS A 1 79 ? 3.589 0.762 -20.850 1.00 87.69 79 HIS A CA 1
ATOM 660 C C . HIS A 1 79 ? 2.167 1.318 -20.872 1.00 87.69 79 HIS A C 1
ATOM 662 O O . HIS A 1 79 ? 1.252 0.589 -21.250 1.00 87.69 79 HIS A O 1
ATOM 668 N N . ARG A 1 80 ? 1.980 2.589 -20.486 1.00 87.69 80 ARG A N 1
ATOM 669 C CA . ARG A 1 80 ? 0.684 3.283 -20.434 1.00 87.69 80 ARG A CA 1
ATOM 670 C C . ARG A 1 80 ? -0.387 2.456 -19.713 1.00 87.69 80 ARG A C 1
ATOM 672 O O . ARG A 1 80 ? -1.484 2.259 -20.229 1.00 87.69 80 ARG A O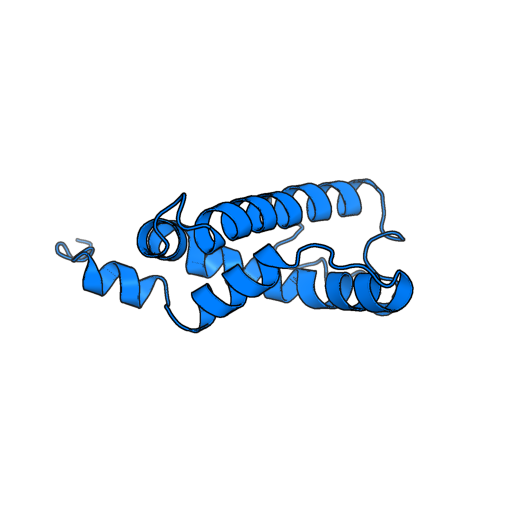 1
ATOM 679 N N . ASN A 1 81 ? -0.046 1.937 -18.532 1.00 88.56 81 ASN A N 1
ATOM 680 C CA . ASN A 1 81 ? -0.925 1.093 -17.718 1.00 88.56 81 ASN A CA 1
ATOM 681 C C . ASN A 1 81 ? -1.183 1.696 -16.325 1.00 88.56 81 ASN A C 1
ATOM 683 O O . ASN A 1 81 ? -0.606 2.718 -15.965 1.00 88.56 81 ASN A O 1
ATOM 687 N N . LEU A 1 82 ? -2.057 1.051 -15.545 1.00 90.50 82 LEU A N 1
ATOM 688 C CA . LEU A 1 82 ? -2.425 1.448 -14.177 1.00 90.50 82 LEU A CA 1
ATOM 689 C C . LEU A 1 82 ? -1.989 0.398 -13.145 1.00 90.50 82 LEU A C 1
ATOM 691 O O . LEU A 1 82 ? -2.714 0.079 -12.205 1.00 90.50 82 LEU A O 1
ATOM 695 N N . THR A 1 83 ? -0.808 -0.191 -13.338 1.00 91.12 83 THR A N 1
ATOM 696 C CA . THR A 1 83 ? -0.280 -1.213 -12.423 1.00 91.12 83 THR A CA 1
ATOM 697 C C . THR A 1 83 ? -0.243 -0.695 -10.986 1.00 91.12 83 THR A C 1
ATOM 699 O O . THR A 1 83 ? 0.277 0.391 -10.739 1.00 91.12 83 THR A O 1
ATOM 702 N N . MET A 1 84 ? -0.732 -1.492 -10.031 1.00 95.00 84 MET A N 1
ATOM 703 C CA . MET A 1 84 ? -0.682 -1.188 -8.593 1.00 95.00 84 MET A CA 1
ATOM 704 C C . MET A 1 84 ? -1.371 0.139 -8.208 1.00 95.00 84 MET A C 1
ATOM 706 O O . MET A 1 84 ? -0.910 0.851 -7.318 1.00 95.00 84 MET A O 1
ATOM 710 N N . PHE A 1 85 ? -2.428 0.526 -8.931 1.00 96.94 85 PHE A N 1
ATOM 711 C CA . PHE A 1 85 ? -3.179 1.765 -8.686 1.00 96.94 85 PHE A CA 1
ATOM 712 C C . PHE A 1 85 ? -3.859 1.786 -7.312 1.00 96.94 85 PHE A C 1
ATOM 714 O O . PHE A 1 85 ? -3.835 2.802 -6.624 1.00 96.94 85 PHE A O 1
ATOM 721 N N . TYR A 1 86 ? -4.411 0.656 -6.870 1.00 98.44 86 TYR A N 1
ATOM 722 C CA . TYR A 1 86 ? -5.059 0.575 -5.563 1.00 98.44 86 TYR A CA 1
ATOM 723 C C . TYR A 1 86 ? -4.044 0.508 -4.426 1.00 98.44 86 TYR A C 1
ATOM 725 O O . TYR A 1 86 ? -4.321 0.983 -3.327 1.00 98.44 86 TYR A O 1
ATOM 733 N N . PHE A 1 87 ? -2.854 -0.039 -4.680 1.00 98.31 87 PHE A N 1
ATOM 734 C CA . PHE A 1 87 ? -1.774 0.027 -3.701 1.00 98.31 87 PHE A CA 1
ATOM 735 C C . PHE A 1 87 ? -1.312 1.476 -3.468 1.00 98.31 87 PHE A C 1
ATOM 737 O O . PHE A 1 87 ? -1.092 1.870 -2.325 1.00 98.31 87 PHE A O 1
ATOM 744 N N . GLU A 1 88 ? -1.214 2.290 -4.521 1.00 98.38 88 GLU A N 1
ATOM 745 C CA . GLU A 1 88 ? -0.901 3.719 -4.389 1.00 98.38 88 GLU A CA 1
ATOM 746 C C . GLU A 1 88 ? -1.937 4.461 -3.536 1.00 98.38 88 GLU A C 1
ATOM 748 O O . GLU A 1 88 ? -1.565 5.181 -2.609 1.00 98.38 88 GLU A O 1
ATOM 753 N N . ASP A 1 89 ? -3.230 4.249 -3.806 1.00 98.44 89 ASP A N 1
ATOM 754 C CA . ASP A 1 89 ? -4.322 4.820 -3.009 1.00 98.44 89 ASP A CA 1
ATOM 755 C C . ASP A 1 89 ? -4.233 4.374 -1.542 1.00 98.44 89 ASP A C 1
ATOM 757 O O . ASP A 1 89 ? -4.273 5.193 -0.623 1.00 98.44 89 ASP A O 1
ATOM 761 N N . LEU A 1 90 ? -4.004 3.080 -1.304 1.00 98.44 90 LEU A N 1
ATOM 762 C CA . LEU A 1 90 ? -3.834 2.536 0.041 1.00 98.44 90 LEU A CA 1
ATOM 763 C C . LEU A 1 90 ? -2.624 3.151 0.766 1.00 98.44 90 LEU A C 1
ATOM 765 O O . LEU A 1 90 ? -2.695 3.436 1.964 1.00 98.44 90 LEU A O 1
ATOM 769 N N . ALA A 1 91 ? -1.519 3.388 0.057 1.00 98.38 91 ALA A N 1
ATOM 770 C CA . ALA A 1 91 ? -0.351 4.068 0.605 1.00 98.38 91 ALA A CA 1
ATOM 771 C C . ALA A 1 91 ? -0.641 5.540 0.919 1.00 98.38 91 ALA A C 1
ATOM 773 O O . ALA A 1 91 ? -0.218 6.037 1.965 1.00 98.38 91 ALA A O 1
ATOM 774 N N . TRP A 1 92 ? -1.409 6.230 0.074 1.00 98.38 92 TRP A N 1
ATOM 775 C CA . TRP A 1 92 ? -1.877 7.583 0.359 1.00 98.38 92 TRP A CA 1
ATOM 776 C C . TRP A 1 92 ? -2.751 7.621 1.621 1.00 98.38 92 TRP A C 1
ATOM 778 O O . TRP A 1 92 ? -2.497 8.445 2.503 1.00 98.38 92 TRP A O 1
ATOM 788 N N . ARG A 1 93 ? -3.702 6.694 1.786 1.00 98.06 93 ARG A N 1
ATOM 789 C CA . ARG A 1 93 ? -4.520 6.578 3.012 1.00 98.06 93 ARG A CA 1
ATOM 790 C C . ARG A 1 93 ? -3.649 6.354 4.245 1.00 98.06 93 ARG A C 1
ATOM 792 O O . ARG A 1 93 ? -3.741 7.107 5.209 1.00 98.06 93 ARG A O 1
ATOM 799 N N . ALA A 1 94 ? -2.709 5.409 4.174 1.00 97.50 94 ALA A N 1
ATOM 800 C CA . ALA A 1 94 ? -1.779 5.116 5.267 1.00 97.50 94 ALA A CA 1
ATOM 801 C C . ALA A 1 94 ? -0.870 6.302 5.644 1.00 97.50 94 ALA A C 1
ATOM 803 O O . ALA A 1 94 ? -0.414 6.393 6.786 1.00 97.50 94 ALA A O 1
ATOM 804 N N . LYS A 1 95 ? -0.599 7.217 4.701 1.00 96.94 95 LYS A N 1
ATOM 805 C CA . LYS A 1 95 ? 0.153 8.455 4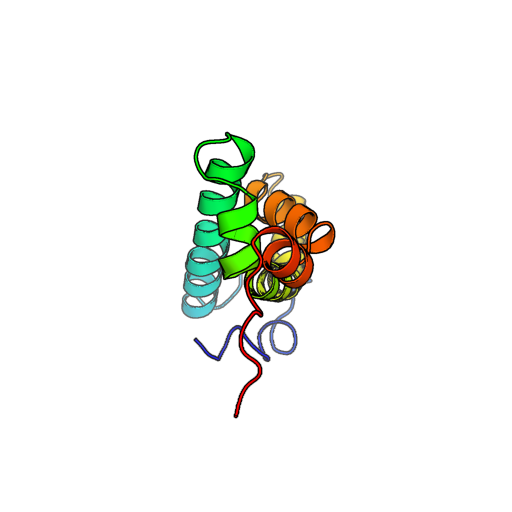.952 1.00 96.94 95 LYS A CA 1
ATOM 806 C C . LYS A 1 95 ? -0.679 9.486 5.719 1.00 96.94 95 LYS A C 1
ATOM 808 O O . LYS A 1 95 ? -0.116 10.222 6.524 1.00 96.94 95 LYS A O 1
ATOM 813 N N . ASN A 1 96 ? -1.984 9.547 5.454 1.00 97.19 96 ASN A N 1
ATOM 814 C CA . ASN A 1 96 ? -2.902 10.524 6.046 1.00 97.19 96 ASN A CA 1
ATOM 815 C C . ASN A 1 96 ? -3.538 10.038 7.356 1.00 97.19 96 ASN A C 1
ATOM 817 O O . ASN A 1 96 ? -3.891 10.851 8.206 1.00 97.19 96 ASN A O 1
ATOM 821 N N . THR A 1 97 ? -3.657 8.727 7.546 1.00 95.75 97 THR A N 1
ATOM 822 C CA . THR A 1 97 ? -4.152 8.109 8.777 1.00 95.75 97 THR A CA 1
ATOM 823 C C . THR A 1 97 ? -3.137 7.084 9.243 1.00 95.75 97 THR A C 1
ATOM 825 O O . THR A 1 97 ? -3.024 5.980 8.707 1.00 95.75 97 THR A O 1
ATOM 828 N N . THR A 1 98 ? -2.333 7.476 10.232 1.00 93.19 98 THR A N 1
ATOM 829 C CA . THR A 1 98 ? -1.239 6.620 10.676 1.00 93.19 98 THR A CA 1
ATOM 830 C C . THR A 1 98 ? -1.767 5.455 11.507 1.00 93.19 98 THR A C 1
ATOM 832 O O . THR A 1 98 ? -2.790 5.545 12.185 1.00 93.19 98 THR A O 1
ATOM 835 N N . MET A 1 99 ? -1.003 4.363 11.535 1.00 92.31 99 MET A N 1
ATOM 836 C CA . MET A 1 99 ? -1.249 3.235 12.437 1.00 92.31 99 MET A CA 1
ATOM 837 C C . MET A 1 99 ? -1.428 3.691 13.898 1.00 92.31 99 MET A C 1
ATOM 839 O O . MET A 1 99 ? -2.262 3.155 14.621 1.00 92.31 99 MET A O 1
ATOM 843 N N . GLN A 1 100 ? -0.658 4.690 14.341 1.00 90.62 100 GLN A N 1
ATOM 844 C CA . GLN A 1 100 ? -0.749 5.239 15.692 1.00 90.62 100 GLN A CA 1
ATOM 845 C C . GLN A 1 100 ? -2.055 5.998 15.932 1.00 90.62 100 GLN A C 1
ATOM 847 O O . GLN A 1 100 ? -2.564 5.958 17.052 1.00 90.62 100 GLN A O 1
ATOM 852 N N . ASP A 1 101 ? -2.580 6.678 14.913 1.00 92.94 101 ASP A N 1
ATOM 853 C CA . ASP A 1 101 ? -3.869 7.360 15.003 1.00 92.94 101 ASP A CA 1
ATOM 854 C C . ASP A 1 101 ? -4.991 6.341 15.157 1.00 92.94 101 ASP A C 1
ATOM 856 O O . ASP A 1 101 ? -5.759 6.444 16.110 1.00 92.94 101 ASP A O 1
ATOM 860 N N . VAL A 1 102 ? -4.994 5.284 14.338 1.00 93.94 102 VAL A N 1
ATOM 861 C CA . VAL A 1 102 ? -5.949 4.176 14.480 1.00 93.94 102 VAL A CA 1
ATOM 862 C C . VAL A 1 102 ? -5.857 3.546 15.867 1.00 93.94 102 VAL A C 1
ATOM 864 O O . VAL A 1 102 ? -6.866 3.420 16.556 1.00 93.94 102 VAL A O 1
ATOM 867 N N . HIS A 1 103 ? -4.651 3.184 16.326 1.00 93.31 103 HIS A N 1
ATOM 868 C CA . HIS A 1 103 ? -4.460 2.582 17.653 1.00 93.31 103 HIS A CA 1
ATOM 869 C C . HIS A 1 103 ? -5.015 3.467 18.772 1.00 93.31 103 HIS A C 1
ATOM 871 O O . HIS A 1 103 ? -5.574 2.948 19.739 1.00 93.31 103 HIS A O 1
ATOM 877 N N . ARG A 1 104 ? -4.888 4.794 18.642 1.00 89.38 104 ARG A N 1
ATOM 878 C CA . ARG A 1 104 ? -5.477 5.757 19.577 1.00 89.38 104 ARG A CA 1
ATOM 879 C C . ARG A 1 104 ? -7.005 5.714 19.516 1.00 89.38 104 ARG A C 1
ATOM 881 O O . ARG A 1 104 ? -7.623 5.608 20.572 1.00 89.38 104 ARG A O 1
ATOM 888 N N . THR A 1 105 ? -7.588 5.750 18.318 1.00 90.38 105 THR A N 1
ATOM 889 C CA . THR A 1 105 ? -9.043 5.706 18.091 1.00 90.38 105 THR A CA 1
ATOM 890 C C . THR A 1 105 ? -9.678 4.452 18.688 1.00 90.38 105 THR A C 1
ATOM 892 O O . THR A 1 105 ? -10.649 4.551 19.435 1.00 90.38 105 THR A O 1
ATOM 895 N N . VAL A 1 106 ? -9.084 3.277 18.461 1.00 90.62 106 VAL A N 1
ATOM 896 C CA . VAL A 1 106 ? -9.614 2.000 18.973 1.00 90.62 106 VAL A CA 1
ATOM 897 C C . VAL A 1 106 ? -9.188 1.684 20.417 1.00 90.62 106 VAL A C 1
ATOM 899 O O . VAL A 1 106 ? -9.530 0.637 20.965 1.00 90.62 106 VAL A O 1
ATOM 902 N N . GLY A 1 107 ? -8.439 2.578 21.071 1.00 88.06 107 GLY A N 1
ATOM 903 C CA . GLY A 1 107 ? -8.041 2.431 22.474 1.00 88.06 107 GLY A CA 1
ATOM 904 C C . GLY A 1 107 ? -6.975 1.360 22.739 1.00 88.06 107 GLY A C 1
ATOM 905 O O . GLY A 1 107 ? -6.849 0.885 23.872 1.00 88.06 107 GLY A O 1
ATOM 906 N N . LEU A 1 108 ? -6.187 0.986 21.729 1.00 81.12 108 LEU A N 1
ATOM 907 C CA . LEU A 1 108 ? -5.061 0.061 21.853 1.00 81.12 108 LEU A CA 1
ATOM 908 C C . LEU A 1 108 ? -3.842 0.806 22.418 1.00 81.12 108 LEU A C 1
ATOM 910 O O . LEU A 1 108 ? -3.070 1.380 21.660 1.00 81.12 108 LEU A O 1
ATOM 914 N N . ARG A 1 109 ? -3.710 0.846 23.754 1.00 65.94 109 ARG A N 1
ATOM 915 C CA . ARG A 1 109 ? -2.502 1.221 24.552 1.00 65.94 109 ARG A CA 1
ATOM 916 C C . ARG A 1 109 ? -2.782 1.251 26.068 1.00 65.94 109 ARG A C 1
ATOM 918 O O . ARG A 1 109 ? -2.133 1.971 26.818 1.00 65.94 109 ARG A O 1
ATOM 925 N N . ARG A 1 110 ? -3.778 0.490 26.539 1.00 64.62 110 ARG A N 1
ATOM 926 C CA . ARG A 1 110 ? -4.272 0.565 27.930 1.00 64.62 110 ARG A CA 1
ATOM 927 C C . ARG A 1 110 ? -3.338 -0.046 28.980 1.00 64.62 110 ARG A C 1
ATOM 929 O O . ARG A 1 110 ? -3.540 0.214 30.159 1.00 64.62 110 ARG A O 1
ATOM 936 N N . LEU A 1 111 ? -2.326 -0.811 28.571 1.00 65.00 111 LEU A N 1
ATOM 937 C CA . LEU A 1 111 ? -1.291 -1.325 29.465 1.00 65.00 111 LEU A CA 1
ATOM 938 C C . LEU A 1 111 ? 0.080 -0.818 28.986 1.00 65.00 111 LEU A C 1
ATOM 940 O O . LEU A 1 111 ? 0.439 -1.104 27.839 1.00 65.00 111 LEU A O 1
ATOM 944 N N . PRO A 1 112 ? 0.844 -0.066 29.799 1.00 57.75 112 PRO A N 1
ATOM 945 C CA . PRO A 1 112 ? 2.246 0.180 29.490 1.00 57.75 112 PRO A CA 1
ATOM 946 C C . PRO A 1 112 ? 3.033 -1.143 29.571 1.00 57.75 112 PRO A C 1
ATOM 948 O O . PRO A 1 112 ? 2.642 -2.033 30.334 1.00 57.75 112 PRO A O 1
ATOM 951 N N . PRO A 1 113 ? 4.117 -1.305 28.787 1.00 63.47 113 PRO A N 1
ATOM 952 C CA . PRO A 1 113 ? 5.050 -2.405 29.006 1.00 63.47 113 PRO A CA 1
ATOM 953 C C . PRO A 1 113 ? 5.599 -2.317 30.437 1.00 63.47 113 PRO A C 1
ATOM 955 O O . PRO A 1 113 ? 5.928 -1.220 30.896 1.00 63.47 113 PRO A O 1
ATOM 958 N N . ALA A 1 114 ? 5.615 -3.457 31.132 1.00 61.28 114 ALA A N 1
ATOM 959 C CA . ALA A 1 114 ? 6.250 -3.610 32.440 1.00 61.28 114 ALA A CA 1
ATOM 960 C C . ALA A 1 114 ? 7.770 -3.417 32.350 1.00 61.28 114 ALA A C 1
ATOM 962 O O . ALA A 1 114 ? 8.336 -3.739 31.277 1.00 61.28 114 ALA A O 1
#

pLDDT: mean 86.46, std 14.09, range [49.69, 98.69]